Protein AF-A0A9N9R6I1-F1 (afdb_monomer)

Solvent-accessible surface area (backbone atoms only — not comparable to full-atom values): 4357 Å² total; per-residue (Å²): 114,68,69,59,53,51,53,56,52,50,52,55,53,52,60,59,61,74,60,73,84,65,92,70,82,80,79,80,73,82,69,91,71,79,80,49,73,67,57,50,52,54,53,52,50,52,53,53,48,66,68,43,50,62,58,51,51,48,64,74,44,45,70,76,70,56,66,132

InterPro domains:
  IPR003205 Cytochrome c oxidase, subunit 8 [PF02285] (26-66)
  IPR036548 Cytochrome c oxidase, subunit 8 superfamily [SSF81431] (27-67)

Secondary structure (DSSP, 8-state):
-HHHHHHHHHHHHHHHHHS--------PPPPSSPPPHHHHHHHHHHHHHHHHHHHHHHHHTHHHHS--

pLDDT: mean 81.73, std 14.65, range [58.19, 97.81]

Mean predicted aligned error: 13.94 Å

Organism: NCBI:txid40085

Structure (mmCIF, N/CA/C/O backbone):
data_AF-A0A9N9R6I1-F1
#
_entry.id   AF-A0A9N9R6I1-F1
#
loop_
_atom_site.group_PDB
_atom_site.id
_atom_site.type_symbol
_atom_site.label_atom_id
_atom_site.label_alt_id
_atom_site.label_comp_id
_atom_site.label_asym_id
_atom_site.label_entity_id
_atom_site.label_seq_id
_atom_site.pdbx_PDB_ins_code
_atom_site.Cartn_x
_atom_site.Cartn_y
_atom_site.Cartn_z
_atom_site.occupancy
_atom_site.B_iso_or_equiv
_atom_site.auth_seq_id
_atom_site.auth_comp_id
_atom_site.auth_asym_id
_atom_site.auth_atom_id
_atom_site.pdbx_PDB_model_num
ATOM 1 N N . MET A 1 1 ? 19.330 -53.879 12.731 1.00 58.19 1 MET A N 1
ATOM 2 C CA . MET A 1 1 ? 20.057 -52.597 12.533 1.00 58.19 1 MET A CA 1
ATOM 3 C C . MET A 1 1 ? 19.896 -52.001 11.124 1.00 58.19 1 MET A C 1
ATOM 5 O O . MET A 1 1 ? 19.831 -50.784 11.004 1.00 58.19 1 MET A O 1
ATOM 9 N N . PHE A 1 2 ? 19.785 -52.816 10.063 1.00 61.62 2 PHE A N 1
ATOM 10 C CA . PHE A 1 2 ? 19.626 -52.338 8.675 1.00 61.62 2 PHE A CA 1
ATOM 11 C C . PHE A 1 2 ? 18.327 -51.557 8.398 1.00 61.62 2 PHE A C 1
ATOM 13 O O . PHE A 1 2 ? 18.379 -50.512 7.756 1.00 61.62 2 PHE A O 1
ATOM 20 N N . ALA A 1 3 ? 17.184 -51.993 8.939 1.00 64.12 3 ALA A N 1
ATOM 21 C CA . ALA A 1 3 ? 15.900 -51.303 8.750 1.00 64.12 3 ALA A CA 1
ATOM 22 C C . ALA A 1 3 ? 15.887 -49.882 9.349 1.00 64.12 3 ALA A C 1
ATOM 24 O O . ALA A 1 3 ? 15.406 -48.941 8.723 1.00 64.12 3 ALA A O 1
ATOM 25 N N . ILE A 1 4 ? 16.505 -49.707 10.522 1.00 66.69 4 ILE A N 1
ATOM 26 C CA . ILE A 1 4 ? 16.626 -48.405 11.196 1.00 66.69 4 ILE A CA 1
ATOM 27 C C . ILE A 1 4 ? 17.541 -47.467 10.394 1.00 66.69 4 ILE A C 1
ATOM 29 O O . ILE A 1 4 ? 17.210 -46.300 10.205 1.00 66.69 4 ILE A O 1
ATOM 33 N N . ARG A 1 5 ? 18.656 -47.975 9.844 1.00 65.12 5 ARG A N 1
ATOM 34 C CA . ARG A 1 5 ? 19.530 -47.186 8.954 1.00 65.12 5 ARG A CA 1
ATOM 35 C C . ARG A 1 5 ? 18.808 -46.723 7.686 1.00 65.12 5 ARG A C 1
ATOM 37 O O . ARG A 1 5 ? 19.006 -45.582 7.277 1.00 65.12 5 ARG A O 1
ATOM 44 N N . ASN A 1 6 ? 17.964 -47.566 7.090 1.00 65.50 6 ASN A N 1
ATOM 45 C CA . ASN A 1 6 ? 17.187 -47.194 5.904 1.00 65.50 6 ASN A CA 1
ATOM 46 C C . ASN A 1 6 ? 16.122 -46.133 6.215 1.00 65.50 6 ASN A C 1
ATOM 48 O O . ASN A 1 6 ? 15.995 -45.175 5.455 1.00 65.50 6 ASN A O 1
ATOM 52 N N . LEU A 1 7 ? 15.430 -46.245 7.353 1.00 64.50 7 LEU A N 1
ATOM 53 C CA . LEU A 1 7 ? 14.469 -45.237 7.816 1.00 64.50 7 LEU A CA 1
ATOM 54 C C . LEU A 1 7 ? 15.140 -43.873 8.027 1.00 64.50 7 LEU A C 1
ATOM 56 O O . LEU A 1 7 ? 14.700 -42.875 7.458 1.00 64.50 7 LEU A O 1
ATOM 60 N N . VAL A 1 8 ? 16.263 -43.832 8.750 1.00 65.50 8 VAL A N 1
ATOM 61 C CA . VAL A 1 8 ? 17.015 -42.587 8.984 1.00 65.50 8 VAL A CA 1
ATOM 62 C C . VAL A 1 8 ? 17.513 -41.978 7.667 1.00 65.50 8 VAL A C 1
ATOM 64 O O . VAL A 1 8 ? 17.376 -40.775 7.457 1.00 65.50 8 VAL A O 1
ATOM 67 N N . ARG A 1 9 ? 18.028 -42.794 6.738 1.00 65.25 9 ARG A N 1
ATOM 68 C CA . ARG A 1 9 ? 18.510 -42.323 5.428 1.00 65.25 9 ARG A CA 1
ATOM 69 C C . ARG A 1 9 ? 17.381 -41.77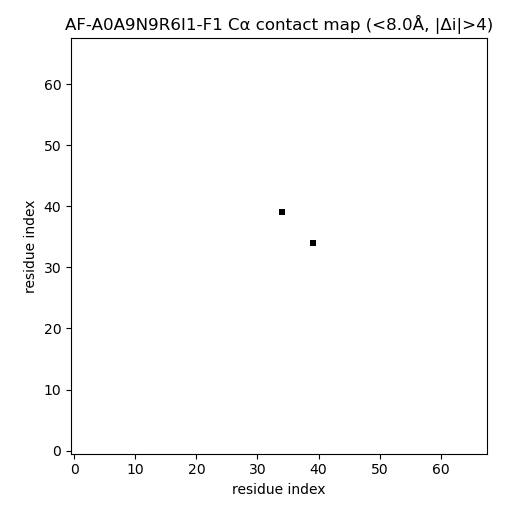4 4.549 1.00 65.25 9 ARG A C 1
ATOM 71 O O . ARG A 1 9 ? 17.582 -40.760 3.885 1.00 65.25 9 ARG A O 1
ATOM 78 N N . SER A 1 10 ? 16.202 -42.398 4.580 1.00 63.28 10 SER A N 1
ATOM 79 C CA . SER A 1 10 ? 15.027 -41.928 3.836 1.00 63.28 10 SER A CA 1
ATOM 80 C C . SER A 1 10 ? 14.545 -40.560 4.332 1.00 63.28 10 SER A C 1
ATOM 82 O O . SER A 1 10 ? 14.354 -39.655 3.524 1.00 63.28 10 SER A O 1
ATOM 84 N N . ASN A 1 11 ? 14.486 -40.350 5.651 1.00 62.53 11 ASN A N 1
ATOM 85 C CA . ASN A 1 11 ? 14.077 -39.077 6.252 1.00 62.53 11 ASN A CA 1
ATOM 86 C C . ASN A 1 11 ? 15.030 -37.924 5.908 1.00 62.53 11 ASN A C 1
ATOM 88 O O . ASN A 1 11 ? 14.582 -36.811 5.647 1.00 62.53 11 ASN A O 1
ATOM 92 N N . VAL A 1 12 ? 16.338 -38.191 5.832 1.00 65.00 12 VAL A N 1
ATOM 93 C CA . VAL A 1 12 ? 17.332 -37.196 5.391 1.00 65.00 12 VAL A CA 1
ATOM 94 C C . VAL A 1 12 ? 17.151 -36.838 3.910 1.00 65.00 12 VAL A C 1
ATOM 96 O O . VAL A 1 12 ? 17.362 -35.690 3.525 1.00 65.00 12 VAL A O 1
ATOM 99 N N . GLN A 1 13 ? 16.736 -37.792 3.072 1.00 63.09 13 GLN A N 1
ATOM 100 C CA . GLN A 1 13 ? 16.440 -37.549 1.658 1.00 63.09 13 GLN A CA 1
ATOM 101 C C . GLN A 1 13 ? 15.173 -36.696 1.488 1.00 63.09 13 GLN A C 1
ATOM 103 O O . GLN A 1 13 ? 15.173 -35.749 0.704 1.00 63.09 13 GLN A O 1
ATOM 108 N N . PHE A 1 14 ? 14.118 -36.990 2.258 1.00 64.56 14 PHE A N 1
ATOM 109 C CA . PHE A 1 14 ? 12.892 -36.190 2.274 1.00 64.56 14 PHE A CA 1
ATOM 110 C C . PHE A 1 14 ? 13.163 -34.767 2.768 1.00 64.56 14 PHE A C 1
ATOM 112 O O . PHE A 1 14 ? 12.784 -33.819 2.087 1.00 64.56 14 PHE A O 1
ATOM 119 N N . ALA A 1 15 ? 13.905 -34.604 3.869 1.00 65.12 15 ALA A N 1
ATOM 120 C CA . ALA A 1 15 ? 14.271 -33.296 4.415 1.00 65.12 15 ALA A CA 1
ATOM 121 C C . ALA A 1 15 ? 15.049 -32.420 3.415 1.00 65.12 15 ALA A C 1
ATOM 123 O O . ALA A 1 15 ? 14.812 -31.218 3.340 1.00 65.12 15 ALA A O 1
ATOM 124 N N . LYS A 1 16 ? 15.925 -33.016 2.593 1.00 63.66 16 LYS A N 1
ATOM 125 C CA . LYS A 1 16 ? 16.663 -32.303 1.532 1.00 63.66 16 LYS A CA 1
ATOM 126 C C . LYS A 1 16 ? 15.785 -31.843 0.360 1.00 63.66 16 LYS A C 1
ATOM 128 O O . LYS A 1 16 ? 16.182 -30.933 -0.359 1.00 63.66 16 LYS A O 1
ATOM 133 N N . ASN A 1 17 ? 14.610 -32.443 0.176 1.00 62.50 17 ASN A N 1
ATOM 134 C CA . ASN A 1 17 ? 13.663 -32.089 -0.884 1.00 62.50 17 ASN A CA 1
ATOM 135 C C . ASN A 1 17 ? 12.551 -31.130 -0.418 1.00 62.50 17 ASN A C 1
ATOM 137 O O . ASN A 1 17 ? 11.860 -30.577 -1.270 1.00 62.50 17 ASN A O 1
ATOM 141 N N . VAL A 1 18 ? 12.364 -30.924 0.896 1.00 68.50 18 VAL A N 1
ATOM 142 C CA . VAL A 1 18 ? 11.325 -30.021 1.445 1.00 68.50 18 VAL A CA 1
ATOM 143 C C . VAL A 1 18 ? 11.629 -28.550 1.149 1.00 68.50 18 VAL A C 1
ATOM 145 O O . VAL A 1 18 ? 10.719 -27.767 0.895 1.00 68.50 18 VAL A O 1
ATOM 148 N N . THR A 1 19 ? 12.904 -28.176 1.107 1.00 63.16 19 THR A N 1
ATOM 149 C CA . THR A 1 19 ? 13.353 -26.850 0.679 1.00 63.16 19 THR A CA 1
ATOM 150 C C . THR A 1 19 ? 14.403 -27.020 -0.407 1.00 63.16 19 THR A C 1
ATOM 152 O O . THR A 1 19 ? 15.597 -27.078 -0.112 1.00 63.16 19 THR A O 1
ATOM 155 N N . PRO A 1 20 ? 14.006 -27.118 -1.687 1.00 62.84 20 PRO A N 1
ATOM 156 C CA . PRO A 1 20 ? 14.976 -27.041 -2.761 1.00 62.84 20 PRO A CA 1
ATOM 157 C C . PRO A 1 20 ? 15.606 -25.641 -2.727 1.00 62.84 20 PRO A C 1
ATOM 159 O O . PRO A 1 20 ? 15.053 -24.692 -3.279 1.00 62.84 20 PRO A O 1
ATOM 162 N N . ILE A 1 21 ? 16.764 -25.505 -2.071 1.00 63.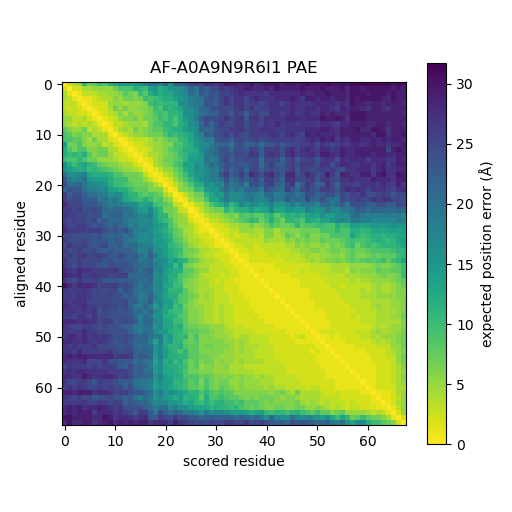41 21 ILE A N 1
ATOM 163 C CA . ILE A 1 21 ? 17.633 -24.327 -2.170 1.00 63.41 21 ILE A CA 1
ATOM 164 C C . ILE A 1 21 ? 18.215 -24.358 -3.581 1.00 63.41 21 ILE A C 1
ATOM 166 O O . ILE A 1 21 ? 19.315 -24.846 -3.832 1.00 63.41 21 ILE A O 1
ATOM 170 N N . ARG A 1 22 ? 17.416 -23.918 -4.549 1.00 64.44 22 ARG A N 1
ATOM 171 C CA . ARG A 1 22 ? 17.909 -23.622 -5.885 1.00 64.44 22 ARG A CA 1
ATOM 172 C C . ARG A 1 22 ? 18.574 -22.259 -5.777 1.00 64.44 22 ARG A C 1
ATOM 174 O O . ARG A 1 22 ? 17.905 -21.294 -5.416 1.00 64.44 22 ARG A O 1
ATOM 181 N N . ASN A 1 23 ? 19.862 -22.178 -6.109 1.00 65.38 23 ASN A N 1
ATOM 182 C CA . ASN A 1 23 ? 20.513 -20.910 -6.438 1.00 65.38 23 ASN A CA 1
ATOM 183 C C . ASN A 1 23 ? 19.854 -20.378 -7.714 1.00 65.38 23 ASN A C 1
ATOM 185 O O . ASN A 1 23 ? 20.333 -20.585 -8.825 1.00 65.38 23 ASN A O 1
ATOM 189 N N . MET A 1 24 ? 18.670 -19.801 -7.554 1.00 66.19 24 MET A N 1
ATOM 190 C CA . MET A 1 24 ? 17.846 -19.312 -8.637 1.00 66.19 24 MET A CA 1
ATOM 19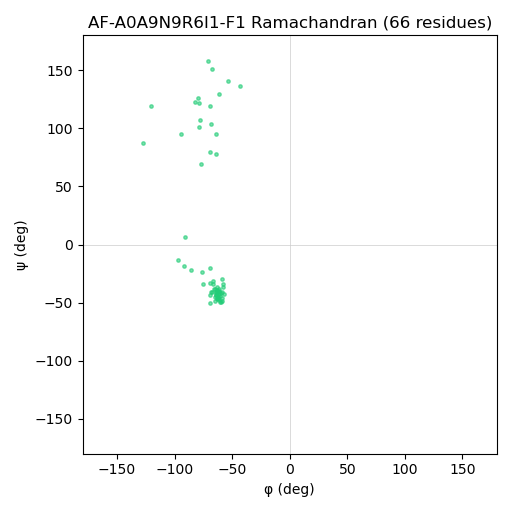1 C C . MET A 1 24 ? 18.182 -17.836 -8.785 1.00 66.19 24 MET A C 1
ATOM 193 O O . MET A 1 24 ? 17.678 -16.992 -8.048 1.00 66.19 24 MET A O 1
ATOM 197 N N . SER A 1 25 ? 19.096 -17.521 -9.697 1.00 74.06 25 SER A N 1
ATOM 198 C CA . SER A 1 25 ? 19.315 -16.138 -10.100 1.00 74.06 25 SER A CA 1
ATOM 199 C C . SER A 1 25 ? 18.075 -15.675 -10.859 1.00 74.06 25 SER A C 1
ATOM 201 O O . SER A 1 25 ? 17.866 -16.059 -12.010 1.00 74.06 25 SER A O 1
ATOM 203 N N . VAL A 1 26 ? 17.224 -14.883 -10.212 1.00 75.38 26 VAL A N 1
ATOM 204 C CA . VAL A 1 26 ? 16.118 -14.212 -10.895 1.00 75.38 26 VAL A CA 1
ATOM 205 C C . VAL A 1 26 ? 16.699 -13.003 -11.618 1.00 75.38 26 VAL A C 1
ATOM 207 O O . VAL A 1 26 ? 16.989 -11.976 -11.010 1.00 75.38 26 VAL A O 1
ATOM 210 N N . THR A 1 27 ? 16.910 -13.130 -12.926 1.00 79.75 27 THR A N 1
ATOM 211 C CA . THR A 1 27 ? 17.242 -11.985 -13.775 1.00 79.75 27 THR A CA 1
ATOM 212 C C . THR A 1 27 ? 15.959 -11.217 -14.062 1.00 79.75 27 THR A C 1
ATOM 214 O O . THR A 1 27 ? 15.108 -11.685 -14.819 1.00 79.75 27 THR A O 1
ATOM 217 N N . ALA A 1 28 ? 15.792 -10.051 -13.442 1.00 80.62 28 ALA A N 1
ATOM 218 C CA . ALA A 1 28 ? 14.666 -9.178 -13.740 1.00 80.62 28 ALA A CA 1
ATOM 219 C C . ALA A 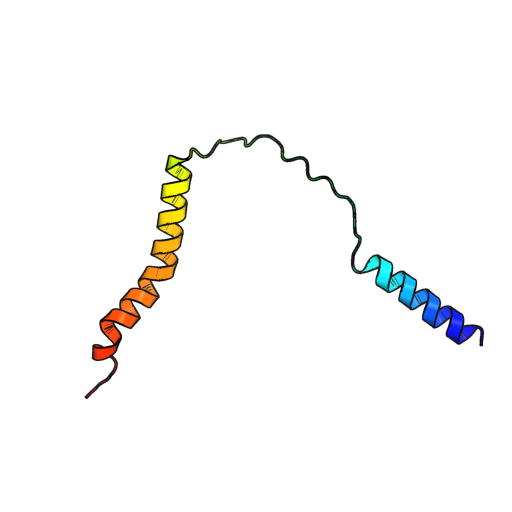1 28 ? 14.828 -8.596 -15.153 1.00 80.62 28 ALA A C 1
ATOM 221 O O . ALA A 1 28 ? 15.805 -7.905 -15.444 1.00 80.62 28 ALA A O 1
ATOM 222 N N . THR A 1 29 ? 13.875 -8.875 -16.043 1.00 85.94 29 THR A N 1
ATOM 223 C CA . THR A 1 29 ? 13.797 -8.193 -17.339 1.00 85.94 29 THR A CA 1
ATOM 224 C C . THR A 1 29 ? 13.428 -6.720 -17.130 1.00 85.94 29 THR A C 1
ATOM 226 O O . THR A 1 29 ? 12.708 -6.414 -16.174 1.00 85.94 29 THR A O 1
ATOM 229 N N . PRO A 1 30 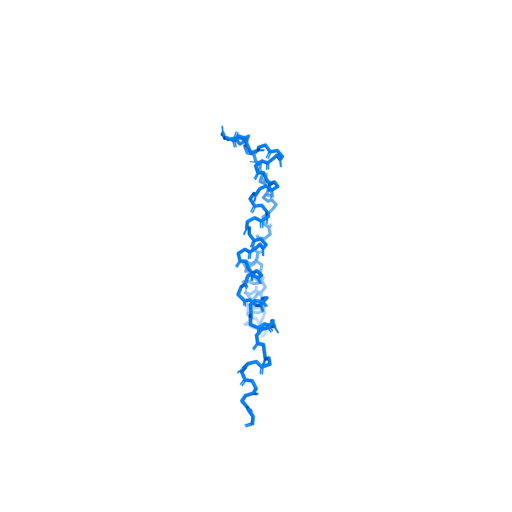? 13.850 -5.798 -18.015 1.00 87.69 30 PRO A N 1
ATOM 230 C CA . PRO A 1 30 ? 13.446 -4.399 -17.925 1.00 87.69 30 PRO A CA 1
ATOM 231 C C . PRO A 1 30 ? 11.921 -4.247 -17.865 1.00 87.69 30 PRO A C 1
ATOM 233 O O . PRO A 1 30 ? 11.188 -4.952 -18.561 1.00 87.69 30 PRO A O 1
ATOM 236 N N . ALA A 1 31 ? 11.439 -3.318 -17.039 1.00 87.00 31 ALA A N 1
ATOM 237 C CA . ALA A 1 31 ? 10.012 -3.039 -16.931 1.00 87.00 31 ALA A CA 1
ATOM 238 C C . ALA A 1 31 ? 9.455 -2.558 -18.281 1.00 87.00 31 ALA A C 1
ATOM 240 O O . ALA A 1 31 ? 9.994 -1.625 -18.878 1.00 87.00 31 ALA A O 1
ATOM 241 N N . ARG A 1 32 ? 8.355 -3.173 -18.741 1.00 91.06 32 ARG A N 1
ATOM 242 C CA . ARG A 1 32 ? 7.666 -2.774 -19.982 1.00 91.06 32 ARG A CA 1
ATOM 243 C C . ARG A 1 32 ? 7.139 -1.341 -19.895 1.00 91.06 32 ARG A C 1
ATOM 245 O O . ARG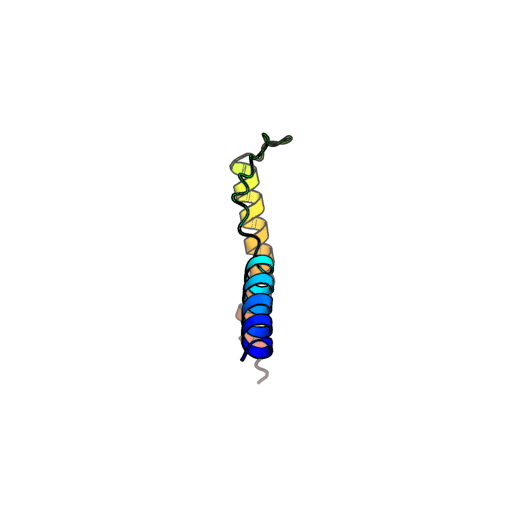 A 1 32 ? 7.281 -0.583 -20.846 1.00 91.06 32 ARG A O 1
ATOM 252 N N . ASN A 1 33 ? 6.599 -0.985 -18.729 1.00 91.69 33 ASN A N 1
ATOM 253 C CA . ASN A 1 33 ? 6.167 0.362 -18.380 1.00 91.69 33 ASN A CA 1
ATOM 254 C C . ASN A 1 33 ? 6.958 0.798 -17.147 1.00 91.69 33 ASN A C 1
ATOM 256 O O . ASN A 1 33 ? 6.890 0.144 -16.104 1.00 91.69 33 ASN A O 1
ATOM 260 N N . LYS A 1 34 ? 7.740 1.870 -17.271 1.00 91.62 34 LYS A N 1
ATOM 261 C CA . LYS A 1 34 ? 8.498 2.416 -16.144 1.00 91.62 34 LYS A CA 1
ATOM 262 C C . LYS A 1 34 ? 7.564 3.249 -15.276 1.00 91.62 34 LYS A C 1
ATOM 264 O O . LYS A 1 34 ? 6.934 4.166 -15.786 1.00 91.62 34 LYS A O 1
ATOM 269 N N . VAL A 1 35 ? 7.521 2.940 -13.984 1.00 92.56 35 VAL A N 1
ATOM 270 C CA . VAL A 1 35 ? 6.868 3.785 -12.982 1.00 92.56 35 VAL A CA 1
ATOM 271 C C . VAL A 1 35 ? 7.856 4.877 -12.594 1.00 92.56 35 VAL A C 1
ATOM 273 O O . VAL A 1 35 ? 8.984 4.591 -12.189 1.00 92.56 35 VAL A O 1
ATOM 276 N N . SER A 1 36 ? 7.457 6.128 -12.769 1.00 95.81 36 SER A N 1
ATOM 277 C CA . SER A 1 36 ? 8.237 7.283 -12.340 1.00 95.81 36 SER A CA 1
ATOM 278 C C . SER A 1 36 ? 8.249 7.407 -10.813 1.00 95.81 36 SER A C 1
ATOM 280 O O . SER A 1 36 ? 7.347 6.937 -10.117 1.00 95.81 36 SER A O 1
ATOM 282 N N . ASN A 1 37 ? 9.246 8.109 -10.269 1.00 95.19 37 ASN A N 1
ATOM 283 C CA . ASN A 1 37 ? 9.313 8.370 -8.826 1.00 95.19 37 ASN A CA 1
ATOM 284 C C . ASN A 1 37 ? 8.061 9.104 -8.314 1.00 95.19 37 ASN A C 1
ATOM 286 O O . ASN A 1 37 ? 7.616 8.845 -7.199 1.00 95.19 37 ASN A O 1
ATOM 290 N N . GLY A 1 38 ? 7.472 9.983 -9.135 1.00 96.38 38 GLY A N 1
ATOM 291 C CA . GLY A 1 38 ? 6.231 10.685 -8.803 1.00 96.38 38 GLY A CA 1
ATOM 292 C C . GLY A 1 38 ? 5.042 9.734 -8.672 1.00 96.38 38 GLY A C 1
ATOM 293 O O . GLY A 1 38 ? 4.350 9.757 -7.658 1.00 96.38 38 GLY A O 1
ATOM 294 N N . GLU A 1 39 ? 4.846 8.842 -9.646 1.00 95.81 39 GLU A N 1
ATOM 295 C CA . GLU A 1 39 ? 3.789 7.821 -9.591 1.00 95.81 39 GLU A CA 1
ATOM 296 C C . GLU A 1 39 ? 3.971 6.878 -8.399 1.00 95.81 39 GLU A C 1
ATOM 298 O O . GLU A 1 39 ? 2.996 6.520 -7.740 1.00 95.81 39 GLU A O 1
ATOM 303 N N . MET A 1 40 ? 5.216 6.523 -8.074 1.00 97.00 40 MET A N 1
ATOM 304 C CA . MET A 1 40 ? 5.520 5.683 -6.918 1.00 97.00 40 MET A CA 1
ATOM 305 C C . MET A 1 40 ? 5.135 6.362 -5.597 1.00 97.00 40 MET A C 1
ATOM 307 O O . MET A 1 40 ? 4.535 5.720 -4.734 1.00 97.00 40 MET A O 1
ATOM 311 N N . ILE A 1 41 ? 5.429 7.658 -5.444 1.00 97.81 41 ILE A N 1
ATOM 312 C CA . ILE A 1 41 ? 5.041 8.437 -4.257 1.00 97.81 41 ILE A CA 1
ATOM 313 C C . ILE A 1 41 ? 3.517 8.515 -4.145 1.00 97.81 41 ILE A C 1
ATOM 315 O O . ILE A 1 41 ? 2.968 8.280 -3.067 1.00 97.81 41 ILE A O 1
ATOM 319 N N . VAL A 1 42 ? 2.824 8.808 -5.248 1.00 97.81 42 VAL A N 1
ATOM 320 C CA . VAL A 1 42 ? 1.355 8.867 -5.276 1.00 97.81 42 VAL A CA 1
ATOM 321 C C . VAL A 1 42 ? 0.752 7.523 -4.867 1.00 97.81 42 VAL A C 1
ATOM 323 O O . VAL A 1 42 ? -0.103 7.482 -3.981 1.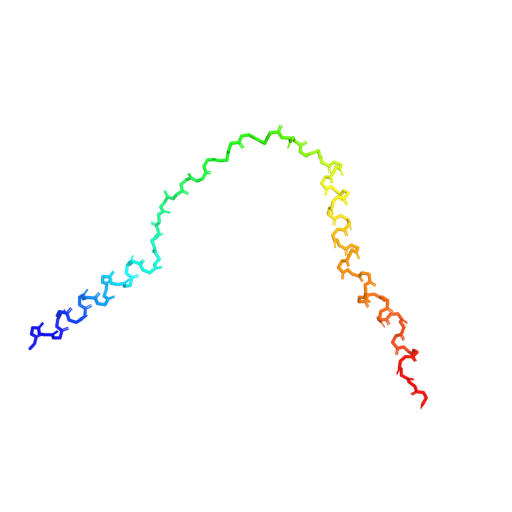00 97.81 42 VAL A O 1
ATOM 326 N N . LEU A 1 43 ? 1.234 6.420 -5.445 1.00 96.69 43 LEU A N 1
ATOM 327 C CA . LEU A 1 43 ? 0.749 5.078 -5.129 1.00 96.69 43 LEU A CA 1
ATOM 328 C C . LEU A 1 43 ? 0.974 4.730 -3.651 1.00 96.69 43 LEU A C 1
ATOM 330 O O . LEU A 1 43 ? 0.045 4.297 -2.971 1.00 96.69 43 LEU A O 1
ATOM 334 N N . ALA A 1 44 ? 2.182 4.971 -3.134 1.00 97.06 44 ALA A N 1
ATOM 335 C CA . ALA A 1 44 ? 2.515 4.714 -1.736 1.00 97.06 44 ALA A CA 1
ATOM 336 C C . ALA A 1 44 ? 1.619 5.519 -0.781 1.00 97.06 44 ALA A C 1
ATOM 338 O O . ALA A 1 44 ? 1.114 4.983 0.206 1.00 97.06 44 ALA A O 1
ATOM 339 N N . SER A 1 45 ? 1.363 6.787 -1.109 1.00 97.69 45 SER A N 1
ATOM 340 C CA . SER A 1 45 ? 0.502 7.670 -0.315 1.00 97.69 45 SER A CA 1
ATOM 341 C C . SER A 1 45 ? -0.934 7.147 -0.256 1.00 97.69 45 SER A C 1
ATOM 343 O O . SER A 1 45 ? -1.529 7.080 0.819 1.00 97.69 45 SER A O 1
ATOM 345 N N . LEU A 1 46 ? -1.478 6.711 -1.398 1.00 97.50 46 LEU A N 1
ATOM 346 C CA . LEU A 1 46 ? -2.821 6.134 -1.483 1.00 97.50 46 LEU A CA 1
ATOM 347 C C . LEU A 1 46 ? -2.950 4.842 -0.671 1.00 97.50 46 LEU A C 1
ATOM 349 O O . LEU A 1 46 ? -3.961 4.651 0.003 1.00 97.50 46 LEU A O 1
ATOM 353 N N . MET A 1 47 ? -1.929 3.979 -0.685 1.00 97.12 47 MET A N 1
ATOM 354 C CA . MET A 1 47 ? -1.928 2.753 0.122 1.00 97.12 47 MET A CA 1
ATOM 355 C C . MET A 1 47 ? -1.973 3.065 1.622 1.00 97.12 47 MET A C 1
ATOM 357 O O . MET A 1 47 ? -2.789 2.493 2.345 1.00 97.12 47 MET A O 1
ATOM 361 N N . VAL A 1 48 ? -1.145 4.008 2.087 1.00 97.38 48 VAL A N 1
ATOM 362 C CA . VAL A 1 48 ? -1.096 4.403 3.505 1.00 97.38 48 VAL A CA 1
ATOM 363 C C . VAL A 1 48 ? -2.409 5.042 3.950 1.00 97.38 48 VAL A C 1
ATOM 365 O O . VAL A 1 48 ? -2.940 4.678 5.001 1.00 97.38 48 VAL A O 1
ATOM 368 N N . ILE A 1 49 ? -2.967 5.960 3.157 1.00 97.44 49 ILE A N 1
ATOM 369 C CA . ILE A 1 49 ? -4.255 6.599 3.466 1.00 97.44 49 ILE A CA 1
ATOM 370 C C . ILE A 1 49 ? -5.366 5.548 3.496 1.00 97.44 49 ILE A C 1
ATOM 372 O O . ILE A 1 49 ? -6.139 5.512 4.449 1.00 97.44 49 ILE A O 1
ATOM 376 N N . GLY A 1 50 ? -5.417 4.653 2.506 1.00 96.50 50 GLY A N 1
ATOM 377 C CA . GLY A 1 50 ? -6.431 3.601 2.440 1.00 96.50 50 GLY A CA 1
ATOM 378 C C . GLY A 1 50 ? -6.419 2.684 3.665 1.00 96.50 50 GLY A C 1
ATOM 379 O O . GLY A 1 50 ? -7.475 2.353 4.196 1.00 96.50 50 GLY A O 1
ATOM 380 N N . TRP A 1 51 ? -5.233 2.316 4.157 1.00 95.38 51 TRP A N 1
ATOM 381 C CA . TRP A 1 51 ? -5.101 1.464 5.344 1.00 95.38 51 TRP A CA 1
ATOM 382 C C . TRP A 1 51 ? -5.377 2.205 6.656 1.00 95.38 51 TRP A C 1
ATOM 384 O O . TRP A 1 51 ? -5.901 1.614 7.599 1.00 95.38 51 TRP A O 1
ATOM 394 N N . SER A 1 52 ? -5.031 3.491 6.735 1.00 96.69 52 SER A N 1
ATOM 395 C CA . SER A 1 52 ? -5.134 4.275 7.972 1.00 96.69 52 SER A CA 1
ATOM 396 C C . SER A 1 52 ? -6.456 5.025 8.137 1.00 96.69 52 SER A C 1
ATOM 398 O O . SER A 1 52 ? -6.802 5.365 9.266 1.00 96.69 52 SER A O 1
ATOM 400 N N . ALA A 1 53 ? -7.233 5.235 7.069 1.00 96.44 53 ALA A N 1
ATOM 401 C CA . ALA A 1 53 ? -8.457 6.036 7.111 1.00 96.44 53 ALA A CA 1
ATOM 402 C C . ALA A 1 53 ? -9.505 5.493 8.096 1.00 96.44 53 ALA A C 1
ATOM 404 O O . ALA A 1 53 ? -10.015 6.243 8.929 1.00 96.44 53 ALA A O 1
ATOM 405 N N . ILE A 1 54 ? -9.808 4.190 8.040 1.00 95.31 54 ILE A N 1
ATOM 406 C CA . ILE A 1 54 ? -10.830 3.580 8.908 1.00 95.31 54 ILE A CA 1
ATOM 407 C C . ILE A 1 54 ? -10.363 3.555 10.374 1.00 95.31 54 ILE A C 1
ATOM 409 O O . ILE A 1 54 ? -11.104 4.045 11.229 1.00 95.31 54 ILE A O 1
ATOM 413 N N . PRO A 1 55 ? -9.148 3.065 10.708 1.00 96.38 55 PRO A N 1
ATOM 414 C CA . PRO A 1 55 ? -8.650 3.137 12.079 1.00 96.38 55 PRO A CA 1
ATOM 415 C C . PRO A 1 55 ? -8.594 4.567 12.622 1.00 96.38 55 PRO A C 1
ATOM 417 O O . PRO A 1 55 ? -9.011 4.798 13.755 1.00 96.38 55 PRO A O 1
ATOM 420 N N . ALA A 1 56 ? -8.140 5.539 11.823 1.00 96.50 56 ALA A N 1
ATOM 421 C CA . ALA A 1 56 ? -8.101 6.940 12.232 1.00 96.50 56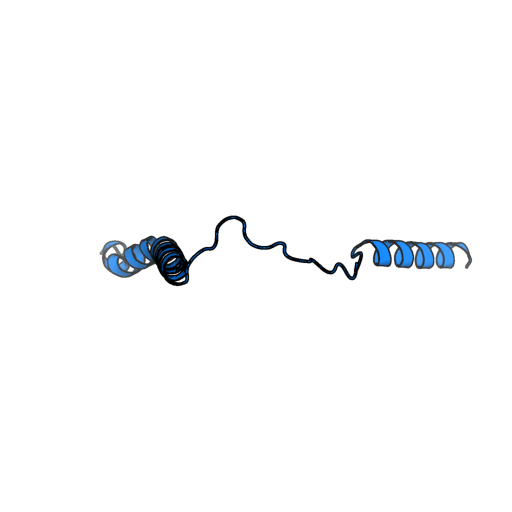 ALA A CA 1
ATOM 422 C C . ALA A 1 56 ? -9.505 7.470 12.556 1.00 96.50 56 ALA A C 1
ATOM 424 O O . ALA A 1 56 ? -9.698 8.086 13.604 1.00 96.50 56 ALA A O 1
ATOM 425 N N . TRP A 1 57 ? -10.501 7.170 11.717 1.00 96.31 57 TRP A N 1
ATOM 426 C CA . TRP A 1 57 ? -11.892 7.543 11.974 1.00 96.31 57 TRP A CA 1
ATOM 427 C C . TRP A 1 57 ? -12.420 6.957 13.286 1.00 96.31 57 TRP A C 1
ATOM 429 O O . TRP A 1 57 ? -13.031 7.669 14.087 1.00 96.31 57 TRP A O 1
ATOM 439 N N . VAL A 1 58 ? -12.166 5.669 13.526 1.00 95.50 58 VAL A N 1
ATOM 440 C CA . VAL A 1 58 ? -12.589 4.978 14.751 1.00 95.50 58 VAL A CA 1
ATOM 441 C C . VAL A 1 58 ? -11.927 5.593 15.981 1.00 95.50 58 VAL A C 1
ATOM 443 O O . VAL A 1 58 ? -12.614 5.872 16.961 1.00 95.50 58 VAL A O 1
ATOM 446 N N . LEU A 1 59 ? -10.618 5.845 15.926 1.00 94.19 59 LEU A N 1
ATOM 447 C CA . LEU A 1 59 ? -9.865 6.421 17.040 1.00 94.19 59 LEU A CA 1
ATOM 448 C C . LEU A 1 59 ? -10.334 7.840 17.376 1.00 94.19 59 LEU A C 1
ATOM 450 O O . LEU A 1 59 ? -10.507 8.160 18.551 1.00 94.19 59 LEU A O 1
ATOM 454 N N . VAL A 1 60 ? -10.605 8.670 16.365 1.00 95.50 60 VAL A N 1
ATOM 455 C CA . VAL A 1 60 ? -11.143 10.026 16.564 1.00 95.50 60 VAL A CA 1
ATOM 456 C C . VAL A 1 60 ? -12.543 9.983 17.184 1.00 95.50 60 VAL A C 1
ATOM 458 O O . VAL A 1 60 ? -12.852 10.776 18.072 1.00 95.50 60 VAL A O 1
ATOM 461 N N . ASN A 1 61 ? -13.378 9.025 16.775 1.00 95.25 61 ASN A N 1
ATOM 462 C CA . ASN A 1 61 ? -14.761 8.900 17.240 1.00 95.25 61 ASN A CA 1
ATOM 463 C C . ASN A 1 61 ? -14.933 8.005 18.473 1.00 95.25 61 ASN A C 1
ATOM 465 O O . ASN A 1 61 ? -16.061 7.771 18.901 1.00 95.25 61 ASN A O 1
ATOM 469 N N . ILE A 1 62 ? -13.849 7.536 19.097 1.00 93.38 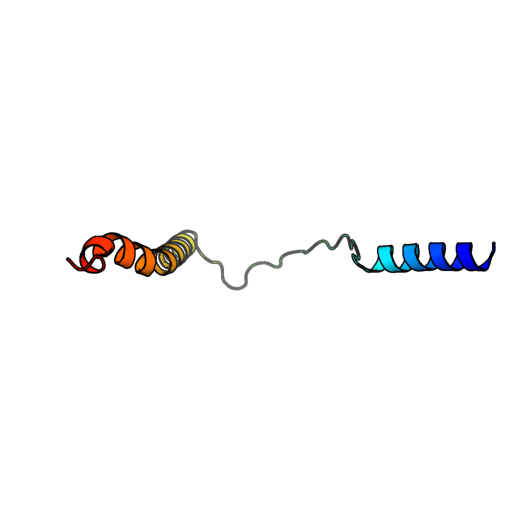62 ILE A N 1
ATOM 470 C CA . ILE A 1 62 ? -13.939 6.566 20.197 1.00 93.38 62 ILE A CA 1
ATOM 471 C C . ILE A 1 62 ? -14.765 7.073 21.387 1.00 93.38 62 ILE A C 1
ATOM 473 O O . ILE A 1 62 ? -15.427 6.292 22.067 1.00 93.38 62 ILE A O 1
ATOM 477 N N . LYS A 1 63 ? -14.775 8.393 21.611 1.00 89.81 63 LYS A N 1
ATOM 478 C CA . LYS A 1 63 ? -15.585 9.043 22.650 1.00 89.81 63 LYS A CA 1
ATOM 479 C C . LYS A 1 63 ? -17.087 8.946 22.371 1.00 89.81 63 LYS A C 1
ATOM 481 O O . LYS A 1 63 ? -17.847 8.836 23.319 1.00 89.81 63 LYS A O 1
ATOM 486 N N . ASN A 1 64 ? -17.496 8.921 21.102 1.00 90.75 64 ASN A N 1
ATOM 487 C CA . ASN A 1 64 ? -18.899 8.791 20.701 1.00 90.75 64 ASN A CA 1
ATOM 488 C C . ASN A 1 64 ? -19.411 7.349 20.858 1.00 90.75 64 ASN A C 1
ATOM 490 O O . ASN A 1 64 ? -20.610 7.135 20.995 1.00 90.75 64 ASN A O 1
ATOM 494 N N . TYR A 1 65 ? -18.512 6.357 20.847 1.00 88.00 65 TYR A N 1
ATOM 495 C CA . TYR A 1 65 ? -18.858 4.945 21.069 1.00 88.00 65 TYR A CA 1
ATOM 496 C C . TYR A 1 65 ? -18.907 4.562 22.548 1.00 88.00 65 TYR A C 1
ATOM 498 O O . TYR A 1 65 ? -19.547 3.578 22.915 1.00 88.00 65 TYR A O 1
ATOM 506 N N . ARG A 1 66 ? -18.233 5.335 23.404 1.00 79.75 66 ARG A N 1
ATOM 507 C CA . ARG A 1 66 ? -18.337 5.238 24.861 1.00 79.75 66 ARG A CA 1
ATOM 508 C C . ARG A 1 66 ? -19.635 5.905 25.302 1.00 79.75 66 ARG A C 1
ATOM 510 O O . ARG A 1 66 ? -19.589 6.994 25.864 1.00 79.75 66 ARG A O 1
ATOM 517 N N . GLY A 1 67 ? -20.767 5.280 24.969 1.00 72.12 67 GLY A N 1
ATOM 518 C CA . GLY A 1 67 ? -22.078 5.705 25.456 1.00 72.12 67 GLY A CA 1
ATOM 519 C C . GLY A 1 67 ? -21.996 6.052 26.942 1.00 72.12 67 GLY A C 1
ATOM 520 O O . GLY A 1 67 ? -21.291 5.356 27.675 1.00 72.12 67 GLY A O 1
ATOM 521 N N . ASN A 1 68 ? -22.633 7.166 27.319 1.00 60.00 68 ASN A N 1
ATOM 522 C CA . ASN A 1 68 ? -22.756 7.615 28.709 1.00 60.00 68 ASN A CA 1
ATOM 523 C C . ASN A 1 68 ? -22.992 6.450 29.674 1.00 60.00 68 ASN A C 1
ATOM 525 O O . ASN A 1 68 ? -23.898 5.636 29.377 1.00 60.00 68 ASN A O 1
#

Radius of gyration: 27.12 Å; Cα contacts (8 Å, |Δi|>4): 1; chains: 1; bounding box: 43×63×49 Å

Foldseek 3Di:
DVVVVVVVVVVVVVVCVVDVPDPDPPDDDDDPDDDDPVNVVVVVVCVVCVVCVVVVVCVVCVVVVPDD

Sequence (68 aa):
MFAIRNLVRSNVQFAKNVTPIRNMSVTATPARNKVSNGEMIVLASLMVIGWSAIPAWVLVNIKNYRGN